Protein AF-A0AA45APZ0-F1 (afdb_monomer)

Organism: Verticillium dahliae (NCBI:txid27337)

Secondary structure (DSSP, 8-state):
--SSHHHHHHHHHHHHHHHHHHHHHHHHHHHT--SSSPPHHHHHHHHHHHHHHHHHHHHHHHTT-TTS-HHHHHHHHHHHHHHHHHHHHHHHHHHHHHHHHHTT-

pLDDT: mean 81.48, std 13.07, range [45.44, 94.56]

Sequence (105 aa):
MAISSYVGVGAWILQTIFALVALALSIDLLRGQLDGAPPGSIQFAVFVGSVGLVVALLGLAGMFVDKIPSNVVMVFDVMSGLLLIGGGIVSVLAVRTDARWWGSC

Radius of gyration: 17.06 Å; Cα contacts (8 Å, |Δi|>4): 75; chains: 1; bounding box: 46×18×52 Å

Structure (mmCIF, N/CA/C/O backbone):
data_AF-A0AA45APZ0-F1
#
_entry.id   AF-A0AA45APZ0-F1
#
loop_
_atom_site.group_PDB
_atom_site.id
_atom_site.type_symbol
_atom_site.label_atom_id
_atom_site.label_alt_id
_atom_site.label_comp_id
_atom_site.label_asym_id
_atom_site.label_entity_id
_atom_site.label_seq_id
_atom_site.pdbx_PDB_ins_code
_atom_site.Cartn_x
_atom_site.Cartn_y
_atom_site.Cartn_z
_atom_site.occupancy
_atom_site.B_iso_or_equiv
_atom_site.auth_seq_id
_atom_site.auth_comp_id
_atom_site.auth_asym_id
_atom_site.auth_atom_id
_atom_site.pdbx_PDB_model_num
ATOM 1 N N . MET A 1 1 ? -11.411 3.307 26.134 1.00 49.81 1 MET A N 1
ATOM 2 C CA . MET A 1 1 ? -10.602 3.149 24.906 1.00 49.81 1 MET A CA 1
ATOM 3 C C . MET A 1 1 ? -10.585 4.489 24.170 1.00 49.81 1 MET A C 1
ATOM 5 O O . MET A 1 1 ? -11.401 4.693 23.292 1.00 49.81 1 MET A O 1
ATOM 9 N N . ALA A 1 2 ? -9.766 5.456 24.602 1.00 45.4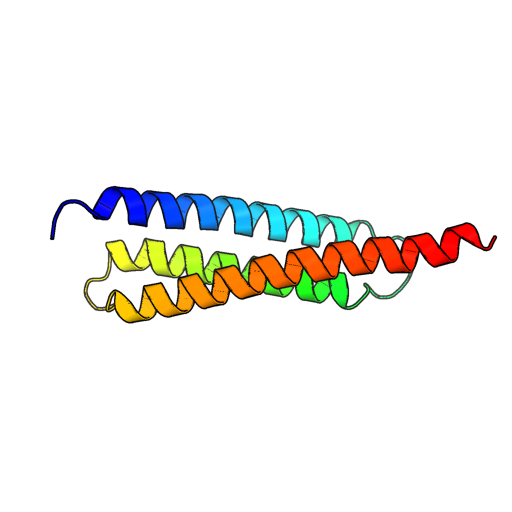4 2 ALA A N 1
ATOM 10 C CA . ALA A 1 2 ? -9.870 6.854 24.133 1.00 45.44 2 ALA A CA 1
ATOM 11 C C . ALA A 1 2 ? -8.522 7.505 23.752 1.00 45.44 2 ALA A C 1
ATOM 13 O O . ALA A 1 2 ? -8.487 8.670 23.384 1.00 45.44 2 ALA A O 1
ATOM 1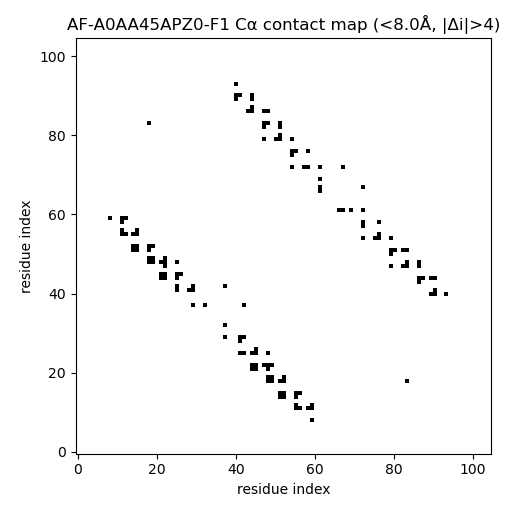4 N N . ILE A 1 3 ? -7.413 6.755 23.803 1.00 47.81 3 ILE A N 1
ATOM 15 C CA . ILE A 1 3 ? -6.065 7.256 23.464 1.00 47.81 3 ILE A CA 1
ATOM 16 C C . ILE A 1 3 ? -5.716 7.000 21.974 1.00 47.81 3 ILE A C 1
ATOM 18 O O . ILE A 1 3 ? -4.786 7.596 21.448 1.00 47.81 3 ILE A O 1
ATOM 22 N N . SER A 1 4 ? -6.476 6.160 21.252 1.00 57.22 4 SER A N 1
ATOM 23 C CA . SER A 1 4 ? -6.032 5.576 19.967 1.00 57.22 4 SER A CA 1
ATOM 24 C C . SER A 1 4 ? -6.728 6.084 18.693 1.00 57.22 4 SER A C 1
ATOM 26 O O . SER A 1 4 ? -6.324 5.681 17.602 1.00 57.22 4 SER A O 1
ATOM 28 N N . SER A 1 5 ? -7.755 6.936 18.779 1.00 63.12 5 SER A N 1
ATOM 29 C CA . SER A 1 5 ? -8.505 7.386 17.591 1.00 63.12 5 SER A CA 1
ATOM 30 C C . SER A 1 5 ? -7.631 8.198 16.630 1.00 63.12 5 SER A C 1
ATOM 32 O O . SER A 1 5 ? -7.635 7.940 15.433 1.00 63.12 5 SER A O 1
ATOM 34 N N . TYR A 1 6 ? -6.807 9.111 17.146 1.00 71.25 6 TYR A N 1
ATOM 35 C CA . TYR A 1 6 ? -5.957 9.976 16.318 1.00 71.25 6 TYR A CA 1
ATOM 36 C C . TYR A 1 6 ? -4.832 9.226 15.596 1.00 71.25 6 TYR A C 1
ATOM 38 O O . TYR A 1 6 ? -4.520 9.546 14.452 1.00 71.25 6 TYR A O 1
ATOM 46 N N . VAL A 1 7 ? -4.242 8.211 16.238 1.00 80.62 7 VAL A N 1
ATOM 47 C CA . VAL A 1 7 ? -3.166 7.406 15.636 1.00 80.62 7 VAL A CA 1
ATOM 48 C C . VAL A 1 7 ? -3.710 6.538 14.501 1.00 80.62 7 VAL A C 1
ATOM 50 O O . VAL A 1 7 ? -3.103 6.494 13.436 1.00 80.62 7 VAL A O 1
ATOM 53 N N . GLY A 1 8 ? -4.875 5.905 14.689 1.00 81.56 8 GLY A N 1
ATOM 54 C CA . GLY A 1 8 ? -5.522 5.106 13.639 1.00 81.56 8 GLY A CA 1
ATOM 55 C C . GLY A 1 8 ? -5.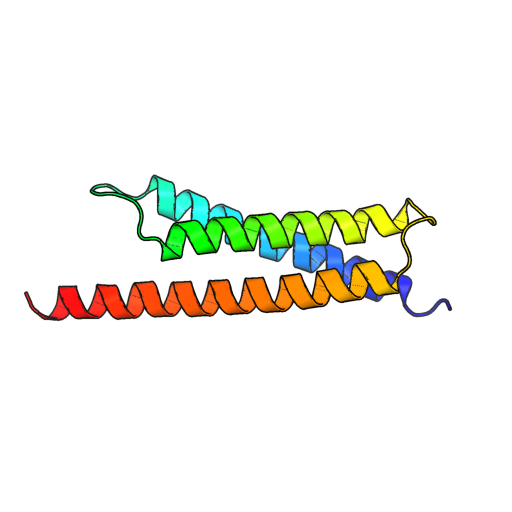961 5.955 12.444 1.00 81.56 8 GLY A C 1
ATOM 56 O O . GLY A 1 8 ? -5.652 5.627 11.303 1.00 81.56 8 GLY A O 1
ATOM 57 N N . VAL A 1 9 ? -6.582 7.110 12.709 1.00 82.75 9 VAL A N 1
ATOM 58 C CA . VAL A 1 9 ? -6.940 8.093 11.672 1.00 82.75 9 VAL A CA 1
ATOM 59 C C . VAL A 1 9 ? -5.703 8.540 10.893 1.00 82.75 9 VAL A C 1
ATOM 61 O O . VAL A 1 9 ? -5.705 8.519 9.663 1.00 82.75 9 VAL A O 1
ATOM 64 N N . GLY A 1 10 ? -4.631 8.911 11.601 1.00 85.50 10 GLY A N 1
ATOM 65 C CA . GLY A 1 10 ? -3.373 9.324 10.984 1.00 85.50 10 GLY A CA 1
ATOM 66 C C . GLY A 1 10 ? -2.758 8.225 10.117 1.00 85.50 10 GLY A C 1
ATOM 67 O O . GLY A 1 10 ? -2.301 8.508 9.010 1.00 85.50 10 GLY A O 1
ATOM 68 N N . ALA A 1 11 ? -2.803 6.973 10.576 1.00 87.56 11 ALA A N 1
ATOM 69 C CA . ALA A 1 11 ? -2.298 5.827 9.828 1.00 87.56 11 ALA A CA 1
ATOM 70 C C . ALA A 1 11 ? -3.059 5.613 8.510 1.00 87.56 11 ALA A C 1
ATOM 72 O O . ALA A 1 11 ? -2.422 5.492 7.465 1.00 87.56 11 ALA A O 1
ATOM 73 N N . TRP A 1 12 ? -4.396 5.646 8.514 1.00 88.50 12 TRP A N 1
ATOM 74 C CA . TRP A 1 12 ? -5.179 5.463 7.285 1.00 88.50 12 TRP A CA 1
ATOM 75 C C . TRP A 1 12 ? -5.043 6.633 6.310 1.00 88.50 12 TRP A C 1
ATOM 77 O O . TRP A 1 12 ? -4.996 6.415 5.100 1.00 88.50 12 TRP A O 1
ATOM 87 N N . ILE A 1 13 ? -4.917 7.869 6.806 1.00 89.69 13 ILE A N 1
ATOM 88 C CA . ILE A 1 13 ? -4.631 9.033 5.953 1.00 89.69 13 ILE A CA 1
ATOM 89 C C . ILE A 1 13 ? -3.273 8.862 5.268 1.00 89.69 13 ILE A C 1
ATOM 91 O O . ILE A 1 13 ? -3.178 9.002 4.048 1.00 89.69 13 ILE A O 1
ATOM 95 N N . LEU A 1 14 ? -2.230 8.510 6.025 1.00 90.25 14 LEU A N 1
ATOM 96 C CA . LEU A 1 14 ? -0.905 8.252 5.461 1.00 90.25 14 LEU A CA 1
ATOM 97 C C . LEU A 1 14 ? -0.949 7.105 4.451 1.00 90.25 14 LEU A C 1
ATOM 99 O O . LEU A 1 14 ? -0.451 7.261 3.338 1.00 90.25 14 LEU A O 1
ATOM 103 N N . GLN A 1 15 ? -1.591 5.987 4.794 1.00 90.38 15 GLN A N 1
ATOM 104 C CA . GLN A 1 15 ? -1.741 4.850 3.889 1.00 90.38 15 GLN A CA 1
ATOM 105 C C . GLN A 1 15 ? -2.466 5.243 2.599 1.00 90.38 15 GLN A C 1
ATOM 107 O O . GLN A 1 15 ? -2.048 4.825 1.523 1.00 90.38 15 GLN A O 1
ATOM 112 N N . THR A 1 16 ? -3.492 6.09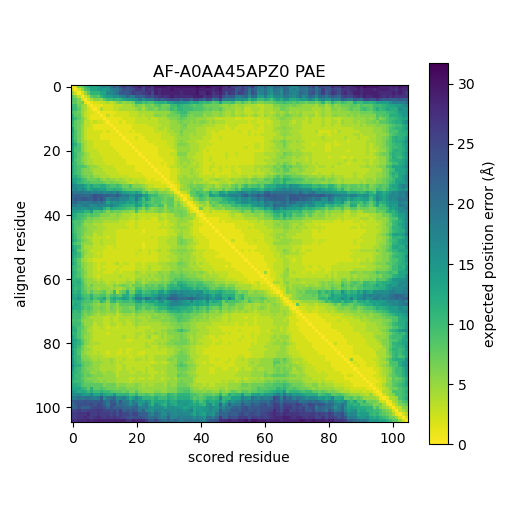5 2.684 1.00 93.12 16 THR A N 1
ATOM 113 C CA . THR A 1 16 ? -4.203 6.627 1.512 1.00 93.12 16 THR A CA 1
ATOM 114 C C . THR A 1 16 ? -3.256 7.418 0.611 1.00 93.12 16 THR A C 1
ATOM 116 O O . THR A 1 16 ? -3.225 7.180 -0.594 1.00 93.12 16 THR A O 1
ATOM 119 N N . ILE A 1 17 ? -2.447 8.320 1.179 1.00 93.81 17 ILE A N 1
ATOM 120 C CA . ILE A 1 17 ? -1.484 9.132 0.420 1.00 93.81 17 ILE A CA 1
ATOM 121 C C . ILE A 1 17 ? -0.433 8.237 -0.246 1.00 93.81 17 ILE A C 1
ATOM 123 O O . ILE A 1 17 ? -0.204 8.353 -1.448 1.00 93.81 17 ILE A O 1
ATOM 127 N N . PHE A 1 18 ? 0.180 7.319 0.504 1.00 91.31 18 PHE A N 1
ATOM 128 C CA . PHE A 1 18 ? 1.208 6.424 -0.032 1.00 91.31 18 PHE A CA 1
ATOM 129 C C . PHE A 1 18 ? 0.662 5.493 -1.116 1.00 91.31 18 PHE A C 1
ATOM 131 O O . PHE A 1 18 ? 1.297 5.341 -2.159 1.00 91.31 18 PHE A O 1
ATOM 138 N N . ALA A 1 19 ? -0.520 4.907 -0.906 1.00 92.25 19 ALA A N 1
ATOM 139 C CA . ALA A 1 19 ? -1.159 4.052 -1.899 1.00 92.25 19 ALA A CA 1
ATOM 140 C C . ALA A 1 19 ? -1.513 4.832 -3.172 1.00 92.25 19 ALA A C 1
ATOM 142 O O . ALA A 1 19 ? -1.280 4.340 -4.275 1.00 92.25 19 ALA A O 1
ATOM 143 N N . LEU A 1 20 ? -2.007 6.067 -3.035 1.00 94.56 20 LEU A N 1
ATOM 144 C CA . LEU A 1 20 ? -2.341 6.929 -4.167 1.00 94.56 20 LEU A CA 1
ATOM 145 C C . LEU A 1 20 ? -1.097 7.340 -4.961 1.00 94.56 20 LEU A C 1
ATOM 147 O O . LEU A 1 20 ? -1.116 7.271 -6.186 1.00 94.56 20 LEU A O 1
ATOM 151 N N . VAL A 1 21 ? -0.004 7.703 -4.284 1.00 93.62 21 VAL A N 1
ATOM 152 C CA . VAL A 1 21 ? 1.278 8.019 -4.936 1.00 93.62 21 VAL A CA 1
ATOM 153 C C . VAL A 1 21 ? 1.840 6.791 -5.655 1.00 93.62 21 VAL A C 1
ATOM 155 O O . VAL A 1 21 ? 2.210 6.889 -6.822 1.00 93.62 21 VAL A O 1
ATOM 158 N N . ALA A 1 22 ? 1.858 5.625 -5.004 1.00 91.12 22 ALA A N 1
ATOM 159 C CA . ALA A 1 22 ? 2.341 4.385 -5.613 1.00 91.12 22 ALA A CA 1
ATOM 160 C C . ALA A 1 22 ? 1.507 3.984 -6.841 1.00 91.12 22 ALA A C 1
ATOM 162 O O . ALA A 1 22 ? 2.060 3.590 -7.870 1.00 91.12 22 ALA A O 1
ATOM 163 N N . LEU A 1 23 ? 0.182 4.127 -6.757 1.00 93.00 23 LEU A N 1
ATOM 164 C CA . LEU A 1 23 ? -0.731 3.868 -7.865 1.00 93.00 23 LEU A CA 1
ATOM 165 C C . LEU A 1 23 ? -0.514 4.858 -9.017 1.00 93.00 23 LEU A C 1
ATOM 167 O O . LEU A 1 23 ? -0.404 4.429 -10.163 1.00 93.00 23 LEU A O 1
ATOM 171 N N . ALA A 1 24 ? -0.410 6.157 -8.723 1.00 92.50 24 ALA A N 1
ATOM 172 C CA . ALA A 1 24 ? -0.189 7.197 -9.725 1.00 92.50 24 ALA A CA 1
ATOM 173 C C . ALA A 1 24 ? 1.136 6.991 -10.471 1.00 92.50 24 ALA A C 1
ATOM 175 O O . ALA A 1 24 ? 1.132 6.949 -11.699 1.00 92.50 24 ALA A O 1
ATOM 176 N N . LEU A 1 25 ? 2.238 6.748 -9.747 1.00 90.50 25 LEU A N 1
ATOM 177 C CA . LEU A 1 25 ? 3.527 6.425 -10.367 1.00 90.50 25 LEU A CA 1
ATOM 178 C C . LEU A 1 25 ? 3.429 5.193 -11.269 1.00 90.50 25 LEU A C 1
ATOM 180 O O . LEU A 1 25 ? 3.952 5.197 -12.379 1.00 90.50 25 LEU A O 1
ATOM 184 N N . SER A 1 26 ? 2.755 4.140 -10.805 1.00 88.31 26 SER A N 1
ATOM 185 C CA . SER A 1 26 ? 2.622 2.898 -11.572 1.00 88.31 26 SER A CA 1
ATOM 186 C C . SER A 1 26 ? 1.808 3.104 -12.858 1.00 88.31 26 SER A C 1
ATOM 188 O O . SER A 1 26 ? 2.144 2.537 -13.896 1.00 88.31 26 SER A O 1
ATOM 190 N N . ILE A 1 27 ? 0.772 3.950 -12.822 1.00 89.12 27 ILE A N 1
ATOM 191 C CA . ILE A 1 27 ? -0.021 4.321 -14.004 1.00 89.12 27 ILE A CA 1
ATOM 192 C C . ILE A 1 27 ? 0.799 5.177 -14.976 1.00 89.12 27 ILE A C 1
ATOM 194 O O . ILE A 1 27 ? 0.731 4.946 -16.185 1.00 89.12 27 ILE A O 1
ATOM 198 N N . ASP A 1 28 ? 1.587 6.130 -14.476 1.00 90.44 28 ASP A N 1
ATOM 199 C CA . ASP A 1 28 ? 2.467 6.948 -15.317 1.00 90.44 28 ASP A CA 1
ATOM 200 C C . ASP A 1 28 ? 3.535 6.090 -16.008 1.00 90.44 28 ASP A C 1
ATOM 202 O O . ASP A 1 28 ? 3.772 6.244 -17.206 1.00 90.44 28 ASP A O 1
ATOM 206 N N . LEU A 1 29 ? 4.100 5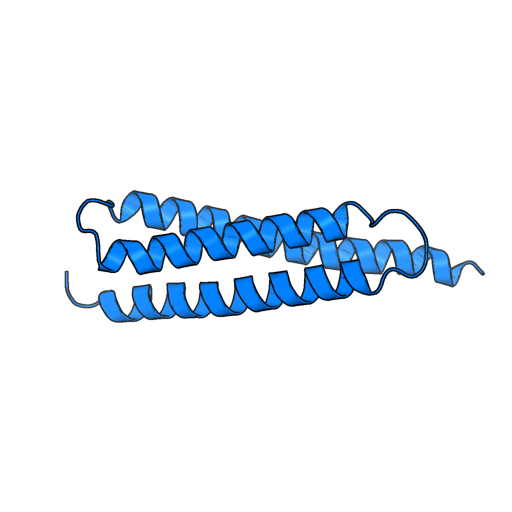.107 -15.299 1.00 84.62 29 LEU A N 1
ATOM 207 C CA . LEU A 1 29 ? 5.006 4.103 -15.865 1.00 84.62 29 LEU A CA 1
ATOM 208 C C . LEU A 1 29 ? 4.343 3.276 -16.974 1.00 84.62 29 LEU A C 1
ATOM 210 O O . LEU A 1 29 ? 4.968 3.034 -18.002 1.00 84.62 29 LEU A O 1
ATOM 214 N N . LEU A 1 30 ? 3.081 2.875 -16.796 1.00 84.50 30 LEU A N 1
ATOM 215 C CA . LEU A 1 30 ? 2.299 2.169 -17.818 1.00 84.50 30 LEU A CA 1
ATOM 216 C C . LEU A 1 30 ? 2.050 3.023 -19.064 1.00 84.50 30 LEU A C 1
ATOM 218 O O . LEU A 1 30 ? 2.111 2.511 -20.177 1.00 84.50 30 LEU A O 1
ATOM 222 N N . ARG A 1 31 ? 1.767 4.315 -18.883 1.00 83.75 31 ARG A N 1
ATOM 223 C CA . ARG A 1 31 ? 1.516 5.258 -19.984 1.00 83.75 31 ARG A CA 1
ATOM 224 C C . ARG A 1 31 ? 2.785 5.666 -20.726 1.00 83.75 31 ARG A C 1
ATOM 226 O O . ARG A 1 31 ? 2.705 6.002 -21.900 1.00 83.75 31 ARG A O 1
ATOM 233 N N . GLY A 1 32 ? 3.933 5.642 -20.052 1.00 80.12 32 GLY A N 1
ATOM 234 C CA . GLY A 1 32 ? 5.239 5.967 -20.626 1.00 80.12 32 GLY A CA 1
ATOM 235 C C . GLY A 1 32 ? 5.893 4.840 -21.435 1.00 80.12 32 GLY A C 1
ATOM 236 O O . GLY A 1 32 ? 7.006 5.026 -21.923 1.00 80.12 32 GLY A O 1
ATOM 237 N N . GLN A 1 33 ? 5.253 3.674 -21.575 1.00 72.38 33 GLN A N 1
ATOM 238 C CA . GLN A 1 33 ? 5.768 2.564 -22.384 1.00 72.38 33 GLN A CA 1
ATOM 239 C C . GLN A 1 33 ? 5.638 2.906 -23.879 1.00 72.38 33 GLN A C 1
ATOM 241 O O . GLN A 1 33 ? 4.533 2.939 -24.416 1.00 72.38 33 GLN A O 1
ATOM 246 N N . LEU A 1 34 ? 6.769 3.176 -24.542 1.00 65.94 34 LEU A N 1
ATOM 247 C CA . LEU A 1 34 ? 6.823 3.486 -25.978 1.00 65.94 34 LEU A CA 1
ATOM 248 C C . LEU A 1 34 ? 6.698 2.234 -26.863 1.00 65.94 34 LEU A C 1
ATOM 250 O O . LEU A 1 34 ? 6.127 2.331 -27.943 1.00 65.94 34 LEU A O 1
ATOM 254 N N . ASP A 1 35 ? 7.172 1.072 -26.394 1.00 57.19 35 ASP A N 1
ATOM 255 C CA . ASP A 1 35 ? 7.191 -0.182 -27.153 1.00 57.19 35 ASP A CA 1
ATOM 256 C C . ASP A 1 35 ? 6.918 -1.406 -26.261 1.00 57.19 35 ASP A C 1
ATOM 258 O O . ASP A 1 35 ? 7.489 -1.545 -25.179 1.00 57.19 35 ASP A O 1
ATOM 262 N N . GLY A 1 36 ? 6.098 -2.337 -26.761 1.00 67.12 36 GLY A N 1
ATOM 263 C CA . GLY A 1 36 ? 5.867 -3.652 -26.150 1.00 67.12 36 GLY A CA 1
ATOM 264 C C . GLY A 1 36 ? 4.698 -3.740 -25.160 1.00 67.12 36 GLY A C 1
ATOM 265 O O . GLY A 1 36 ? 4.037 -2.759 -24.824 1.00 67.12 36 GLY A O 1
ATOM 266 N N . ALA A 1 37 ? 4.404 -4.968 -24.720 1.00 69.50 37 ALA A N 1
ATOM 267 C CA . ALA A 1 37 ? 3.434 -5.211 -23.656 1.00 69.50 37 ALA A CA 1
ATOM 268 C C . ALA A 1 37 ? 4.050 -4.832 -22.296 1.00 69.50 37 ALA A C 1
ATOM 270 O O . ALA A 1 37 ? 5.213 -5.170 -22.060 1.00 69.50 37 ALA A O 1
ATOM 271 N N . PRO A 1 38 ? 3.291 -4.190 -21.387 1.00 66.88 38 PRO A N 1
ATOM 272 C CA . PRO A 1 38 ? 3.840 -3.754 -20.114 1.00 66.88 38 PRO A CA 1
ATOM 273 C C . PRO A 1 38 ? 4.358 -4.956 -19.312 1.00 66.88 38 PRO A C 1
ATOM 275 O O . PRO A 1 38 ? 3.631 -5.947 -19.173 1.00 66.88 38 PRO A O 1
ATOM 278 N N . PRO A 1 39 ? 5.581 -4.888 -18.757 1.00 73.31 39 PRO A N 1
ATOM 279 C CA . PRO A 1 39 ? 6.123 -5.964 -17.947 1.00 73.31 39 PRO A CA 1
ATOM 280 C C . PRO A 1 39 ? 5.214 -6.228 -16.741 1.00 73.31 39 PRO A C 1
ATOM 282 O O . PRO A 1 39 ? 4.685 -5.305 -16.113 1.00 73.31 39 PRO A O 1
ATOM 285 N N . GLY A 1 40 ? 5.034 -7.510 -16.403 1.00 79.31 40 GLY A N 1
ATOM 286 C CA . GLY A 1 40 ? 4.111 -7.943 -15.345 1.00 79.31 40 GLY A CA 1
ATOM 287 C C . GLY A 1 40 ? 4.404 -7.332 -13.968 1.00 79.31 40 GLY A C 1
ATOM 288 O O . GLY A 1 40 ? 3.508 -7.235 -13.134 1.00 79.31 40 GLY A O 1
ATOM 289 N N . SER A 1 41 ? 5.629 -6.848 -13.745 1.00 82.94 41 SER A N 1
ATOM 290 C CA . SER A 1 41 ? 6.026 -6.089 -12.556 1.00 82.94 41 SER A CA 1
ATOM 291 C C . SER A 1 41 ? 5.265 -4.766 -12.404 1.00 82.94 41 SER A C 1
ATOM 293 O O . SER A 1 41 ? 4.812 -4.458 -11.304 1.00 82.94 41 SER A O 1
ATOM 295 N N . ILE A 1 42 ? 5.066 -4.008 -13.488 1.00 83.50 42 ILE A N 1
ATOM 296 C CA . ILE A 1 42 ? 4.350 -2.721 -13.460 1.00 83.50 42 ILE A CA 1
ATOM 297 C C . ILE A 1 42 ? 2.847 -2.958 -13.263 1.00 83.50 42 ILE A C 1
ATOM 299 O O . ILE A 1 42 ? 2.196 -2.252 -12.494 1.00 83.50 42 ILE A O 1
ATOM 303 N N . GLN A 1 43 ? 2.296 -3.999 -13.894 1.00 85.69 43 GLN A N 1
ATOM 304 C CA . GLN A 1 43 ? 0.898 -4.395 -13.685 1.00 85.69 43 GLN A CA 1
ATOM 305 C C . GLN A 1 43 ? 0.642 -4.841 -12.237 1.00 85.69 43 GLN A C 1
ATOM 307 O O . GLN A 1 43 ? -0.359 -4.449 -11.635 1.00 85.69 43 GLN A O 1
ATOM 312 N N . PHE A 1 44 ? 1.570 -5.604 -11.648 1.00 87.31 44 PHE A N 1
ATOM 313 C CA . PHE A 1 44 ? 1.521 -5.969 -10.234 1.00 87.31 44 PHE A CA 1
ATOM 314 C C . PHE A 1 44 ? 1.618 -4.740 -9.319 1.00 87.31 44 PHE A C 1
ATOM 316 O O . PHE A 1 44 ? 0.871 -4.651 -8.346 1.00 87.31 44 PHE A O 1
ATOM 323 N N . ALA A 1 45 ? 2.468 -3.762 -9.646 1.00 88.38 45 ALA A N 1
ATOM 324 C CA . ALA A 1 45 ? 2.581 -2.518 -8.885 1.00 88.38 45 ALA A CA 1
ATOM 325 C C . ALA A 1 45 ? 1.271 -1.703 -8.890 1.00 88.38 45 ALA A C 1
ATOM 327 O O . ALA A 1 45 ? 0.838 -1.237 -7.833 1.00 88.38 45 ALA A O 1
ATOM 328 N N . VAL A 1 46 ? 0.578 -1.612 -10.034 1.00 90.81 46 VAL A N 1
ATOM 329 C CA . VAL A 1 46 ? -0.767 -1.007 -10.113 1.00 90.81 46 VAL A CA 1
ATOM 330 C C . VAL A 1 46 ? -1.776 -1.768 -9.257 1.00 90.81 46 VAL A C 1
ATOM 332 O O . VAL A 1 46 ? -2.527 -1.149 -8.501 1.00 90.81 46 VAL A O 1
ATOM 335 N N . PHE A 1 47 ? -1.787 -3.101 -9.338 1.00 92.25 47 PHE A N 1
ATOM 336 C CA . PHE A 1 47 ? -2.677 -3.930 -8.526 1.00 92.25 47 PHE A CA 1
ATOM 337 C C . PHE A 1 47 ? -2.462 -3.674 -7.030 1.00 92.25 47 PHE A C 1
ATOM 339 O O . PHE A 1 47 ? -3.406 -3.331 -6.318 1.00 92.25 47 PHE A O 1
ATOM 346 N N . VAL A 1 48 ? -1.215 -3.750 -6.570 1.00 93.94 48 VAL A N 1
ATOM 347 C CA . VAL A 1 48 ? -0.839 -3.502 -5.176 1.00 93.94 48 VAL A CA 1
ATOM 348 C C . VAL A 1 48 ? -1.251 -2.100 -4.718 1.00 93.94 48 VAL A C 1
ATOM 350 O O . VAL A 1 48 ? -1.863 -1.966 -3.657 1.00 93.94 48 VAL A O 1
ATOM 353 N N . GLY A 1 49 ? -0.975 -1.063 -5.518 1.00 91.38 49 GLY A N 1
ATOM 354 C CA . GLY A 1 49 ? -1.374 0.313 -5.207 1.00 91.38 49 GLY A CA 1
ATOM 355 C C . GLY A 1 49 ? -2.893 0.471 -5.084 1.00 91.38 49 GLY A C 1
ATOM 356 O O . GLY A 1 49 ? -3.379 1.122 -4.159 1.00 91.38 49 GLY A O 1
ATOM 357 N N . SER A 1 50 ? -3.659 -0.187 -5.960 1.00 92.50 50 SER A N 1
ATOM 358 C CA . SER A 1 50 ? -5.126 -0.150 -5.926 1.00 92.50 50 SER A CA 1
ATOM 359 C C . SER A 1 50 ? -5.718 -0.880 -4.713 1.00 92.50 50 SER A C 1
ATOM 361 O O . SER A 1 50 ? -6.616 -0.348 -4.061 1.00 92.50 50 SER A O 1
ATOM 363 N N . VAL A 1 51 ? -5.182 -2.049 -4.343 1.00 93.38 51 VAL A N 1
ATOM 364 C CA . VAL A 1 51 ? -5.612 -2.789 -3.144 1.00 93.38 51 VAL A CA 1
ATOM 365 C C . VAL A 1 51 ? -5.281 -2.000 -1.881 1.00 93.38 51 VAL A C 1
ATOM 367 O O . VAL A 1 51 ? -6.134 -1.867 -1.004 1.00 93.38 51 VAL A O 1
ATOM 370 N N . GLY A 1 52 ? -4.081 -1.416 -1.808 1.00 91.81 52 GLY A N 1
ATOM 371 C CA . GLY A 1 52 ? -3.678 -0.586 -0.674 1.00 91.81 52 GLY A CA 1
ATOM 372 C C . GLY A 1 52 ? -4.585 0.630 -0.473 1.00 91.81 52 GLY A C 1
ATOM 373 O O . GLY A 1 52 ? -4.915 0.971 0.666 1.00 91.81 52 GLY A O 1
ATOM 374 N N . LEU A 1 53 ? -5.056 1.227 -1.574 1.00 93.69 53 LEU A N 1
ATOM 375 C CA . LEU A 1 53 ? -6.003 2.339 -1.559 1.00 93.69 53 LEU A CA 1
ATOM 376 C C . LEU A 1 53 ? -7.390 1.900 -1.070 1.00 93.69 53 LEU A C 1
ATOM 378 O O . LEU A 1 53 ? -7.976 2.569 -0.222 1.00 93.69 53 LEU A O 1
ATOM 382 N N . VAL A 1 54 ? -7.903 0.762 -1.550 1.00 94.25 54 VAL A N 1
ATOM 383 C CA . VAL A 1 54 ? -9.199 0.216 -1.104 1.00 94.25 54 VAL A CA 1
ATOM 384 C C . VAL A 1 54 ? -9.181 -0.094 0.392 1.00 94.25 54 VAL A C 1
ATOM 386 O O . VAL A 1 54 ? -10.135 0.237 1.092 1.00 94.25 54 VAL A O 1
ATOM 389 N N . VAL A 1 55 ? -8.094 -0.676 0.904 1.00 92.12 55 VAL A N 1
ATOM 390 C CA . VAL A 1 55 ? -7.947 -0.946 2.342 1.00 92.12 55 VAL A CA 1
ATOM 391 C C . VAL A 1 55 ? -7.894 0.349 3.151 1.00 92.12 55 VAL A C 1
ATOM 393 O O . VAL A 1 55 ? -8.557 0.449 4.179 1.00 92.12 55 VAL A O 1
ATOM 396 N N . ALA A 1 56 ? -7.169 1.366 2.679 1.00 90.12 56 ALA A N 1
ATOM 397 C CA . ALA A 1 56 ? -7.105 2.651 3.372 1.00 90.12 56 ALA A CA 1
ATOM 398 C C . ALA A 1 56 ? -8.486 3.331 3.451 1.00 90.12 56 ALA A C 1
ATOM 400 O O . ALA A 1 56 ? -8.870 3.858 4.496 1.00 90.12 56 ALA A O 1
ATOM 401 N N . LEU A 1 57 ? -9.270 3.248 2.369 1.00 90.19 57 LEU A N 1
ATOM 402 C CA . LEU A 1 57 ? -10.656 3.720 2.338 1.00 90.19 57 LEU A CA 1
ATOM 403 C C . LEU A 1 57 ? -11.572 2.894 3.246 1.00 90.19 57 LEU A C 1
ATOM 405 O O . LEU A 1 57 ? -12.461 3.462 3.874 1.00 90.19 57 LEU A O 1
ATOM 409 N N . LEU A 1 58 ? -11.352 1.580 3.352 1.00 89.31 58 LEU A N 1
ATOM 410 C CA . LEU A 1 58 ? -12.080 0.716 4.281 1.00 89.31 58 LEU A CA 1
ATOM 411 C C . LEU A 1 58 ? -11.802 1.103 5.740 1.00 89.31 58 LEU A C 1
ATOM 413 O O . LEU A 1 58 ? -12.742 1.188 6.527 1.00 89.31 58 LEU A O 1
ATOM 417 N N . GLY A 1 59 ? -10.544 1.385 6.089 1.00 85.81 59 GLY A N 1
ATOM 418 C CA . GLY A 1 59 ? -10.174 1.891 7.411 1.00 85.81 59 GLY A CA 1
ATOM 419 C C . GLY A 1 59 ? -10.840 3.232 7.718 1.00 85.81 59 GLY A C 1
ATOM 420 O O . GLY A 1 59 ? -11.466 3.395 8.764 1.00 85.81 59 GLY A O 1
ATOM 421 N N . LEU A 1 60 ? -10.822 4.155 6.751 1.00 84.38 60 LEU A N 1
ATOM 422 C CA . LEU A 1 60 ? -11.496 5.447 6.870 1.00 84.38 60 LEU A CA 1
ATOM 423 C C . LEU A 1 60 ? -13.021 5.301 7.032 1.00 84.38 60 LEU A C 1
ATOM 425 O O . LEU A 1 60 ? -13.621 5.947 7.889 1.00 84.38 60 LEU A O 1
ATOM 429 N N . ALA A 1 61 ? -13.648 4.421 6.248 1.00 84.94 61 ALA A N 1
ATOM 430 C CA . ALA A 1 61 ? -15.077 4.120 6.330 1.00 84.94 61 ALA A CA 1
ATOM 431 C C . ALA A 1 61 ? -15.456 3.434 7.652 1.00 84.94 61 ALA A C 1
ATOM 433 O O . ALA A 1 61 ? -16.546 3.670 8.174 1.00 84.94 61 ALA A O 1
ATOM 434 N N . GLY A 1 62 ? -14.545 2.646 8.231 1.00 81.50 62 GLY A N 1
ATOM 435 C CA . GLY A 1 62 ? -14.697 2.031 9.549 1.00 81.50 62 GLY A CA 1
ATOM 436 C C . GLY A 1 62 ? -14.910 3.036 10.683 1.00 81.50 62 GLY A C 1
ATOM 437 O O . GLY A 1 62 ? -15.500 2.675 11.693 1.00 81.50 62 GLY A O 1
ATOM 438 N N . MET A 1 63 ? -14.525 4.307 10.510 1.00 77.19 63 MET A N 1
ATOM 439 C CA . MET A 1 63 ? -14.854 5.364 11.479 1.00 77.19 63 MET A CA 1
ATOM 440 C C . MET A 1 63 ? -16.335 5.739 11.501 1.00 77.19 63 MET A C 1
ATOM 442 O O . MET A 1 63 ? -16.830 6.212 12.518 1.00 77.19 63 MET A O 1
ATOM 446 N N . PHE A 1 64 ? -17.024 5.593 10.370 1.00 77.06 64 PHE A N 1
ATOM 447 C CA . PHE A 1 64 ? -18.418 6.008 10.209 1.00 77.06 64 PHE A CA 1
ATOM 448 C C . PHE A 1 64 ? -19.392 4.837 10.363 1.00 77.06 64 PHE A C 1
ATOM 450 O O . PHE A 1 64 ? -20.603 5.044 10.438 1.00 77.06 64 PHE A O 1
ATOM 457 N N . VAL A 1 65 ? -18.878 3.603 10.382 1.00 77.75 65 VAL A N 1
ATOM 458 C CA . VAL A 1 65 ? -19.675 2.377 10.376 1.00 77.75 65 VAL A CA 1
ATOM 459 C C . VAL A 1 65 ? -19.268 1.480 11.545 1.00 77.75 65 VAL A C 1
ATOM 461 O O . VAL A 1 65 ? -18.405 0.616 11.412 1.00 77.75 65 VAL A O 1
ATOM 464 N N . ASP A 1 66 ? -19.996 1.594 12.659 1.00 72.38 66 ASP A N 1
ATOM 465 C CA . ASP A 1 66 ? -19.800 0.782 13.878 1.00 72.38 66 ASP A CA 1
ATOM 466 C C . ASP A 1 66 ? -20.000 -0.734 13.672 1.00 72.38 66 ASP A C 1
ATOM 468 O O . ASP A 1 66 ? -19.712 -1.544 14.552 1.00 72.38 66 ASP A O 1
ATOM 472 N N . LYS A 1 67 ? -20.503 -1.151 12.502 1.00 73.81 67 LYS A N 1
ATOM 473 C CA . LYS A 1 67 ? -20.654 -2.570 12.146 1.00 73.81 67 LYS A CA 1
ATOM 474 C C . LYS A 1 67 ? -19.345 -3.242 11.736 1.00 73.81 67 LYS A C 1
ATOM 476 O O . LYS A 1 67 ? -19.329 -4.467 11.634 1.00 73.81 67 LYS A O 1
ATOM 481 N N . ILE A 1 68 ? -18.283 -2.483 11.461 1.00 73.50 68 ILE A N 1
ATOM 482 C CA . ILE A 1 68 ? -16.998 -3.046 11.043 1.00 73.50 68 ILE A CA 1
ATOM 483 C C . ILE A 1 68 ? -16.138 -3.272 12.295 1.00 73.50 68 ILE A C 1
ATOM 485 O O . ILE A 1 68 ? -15.684 -2.308 12.908 1.00 73.50 68 ILE A O 1
ATOM 489 N N . PRO A 1 69 ? -15.887 -4.529 12.703 1.00 79.19 69 PRO A N 1
ATOM 490 C CA . PRO A 1 69 ? -15.041 -4.799 13.856 1.00 79.19 69 PRO A CA 1
ATOM 491 C C . PRO A 1 69 ? -13.592 -4.382 13.573 1.00 79.19 69 PRO A C 1
ATOM 493 O O . PRO A 1 69 ? -13.030 -4.695 12.521 1.00 79.19 69 PRO A O 1
ATOM 496 N N . SER A 1 70 ? -12.956 -3.739 14.553 1.00 77.69 70 SER A N 1
ATOM 497 C CA . SER A 1 70 ? -11.582 -3.220 14.451 1.00 77.69 70 SER A CA 1
ATOM 498 C C . SER A 1 70 ? -10.546 -4.284 14.073 1.00 77.69 70 SER A C 1
ATOM 500 O O . SER A 1 70 ? -9.585 -3.993 13.365 1.00 77.69 70 SER A O 1
ATOM 502 N N . ASN A 1 71 ? -10.759 -5.533 14.493 1.00 81.06 71 ASN A N 1
ATOM 503 C CA . ASN A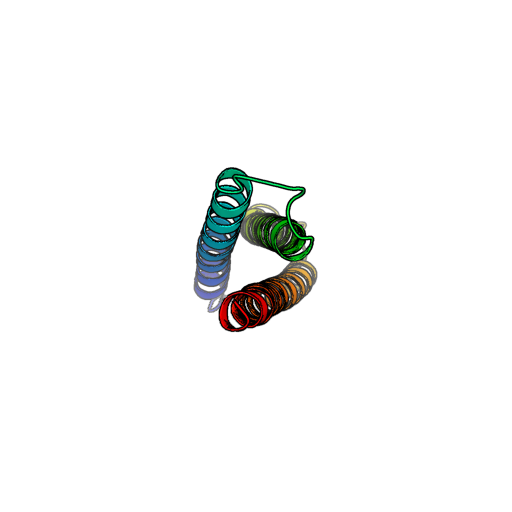 1 71 ? -9.872 -6.653 14.176 1.00 81.06 71 ASN A CA 1
ATOM 504 C C . ASN A 1 71 ? -9.824 -6.956 12.672 1.00 81.06 71 ASN A C 1
ATOM 506 O O . ASN A 1 71 ? -8.785 -7.363 12.166 1.00 81.06 71 ASN A O 1
ATOM 510 N N . VAL A 1 72 ? -10.931 -6.754 11.951 1.00 84.19 72 VAL A N 1
ATOM 511 C CA . VAL A 1 72 ? -10.985 -7.001 10.504 1.00 84.19 72 VAL A CA 1
ATOM 512 C C . VAL A 1 72 ? -10.191 -5.933 9.760 1.00 84.19 72 VAL A C 1
ATOM 514 O O . VAL A 1 72 ? -9.379 -6.269 8.903 1.00 84.19 72 VAL A O 1
ATOM 517 N N . VAL A 1 73 ? -10.356 -4.663 10.140 1.00 84.81 73 VAL A N 1
ATOM 518 C CA . VAL A 1 73 ? -9.590 -3.547 9.561 1.00 84.81 73 VAL A CA 1
ATOM 519 C C . VAL A 1 73 ? -8.093 -3.742 9.793 1.00 84.81 73 VAL A C 1
ATOM 521 O O . VAL A 1 73 ? -7.315 -3.642 8.854 1.00 84.81 73 VAL A O 1
ATOM 524 N N . MET A 1 74 ? -7.700 -4.145 11.005 1.00 86.12 74 MET A N 1
ATOM 525 C CA . MET A 1 74 ? -6.302 -4.426 11.339 1.00 86.12 74 MET A CA 1
ATOM 526 C C . MET A 1 74 ? -5.683 -5.509 10.443 1.00 86.12 74 MET A C 1
ATOM 528 O O . MET A 1 74 ? -4.551 -5.360 9.989 1.00 86.12 74 MET A O 1
ATOM 532 N N . VAL A 1 75 ? -6.409 -6.599 10.173 1.00 90.06 75 VAL A N 1
ATOM 533 C CA . VAL A 1 75 ? -5.919 -7.668 9.286 1.00 90.06 75 VAL A CA 1
ATOM 534 C C . VAL A 1 75 ? -5.709 -7.136 7.871 1.00 90.06 75 VAL A C 1
ATOM 536 O O . VAL A 1 75 ? -4.663 -7.391 7.273 1.00 90.06 75 VAL A O 1
ATOM 539 N N . PHE A 1 76 ? -6.663 -6.362 7.348 1.00 90.88 76 PHE A N 1
ATOM 540 C CA . PHE A 1 76 ? -6.530 -5.763 6.024 1.00 90.88 76 PHE A CA 1
ATOM 541 C C . PHE A 1 76 ? -5.391 -4.743 5.956 1.00 90.88 76 PHE A C 1
ATOM 543 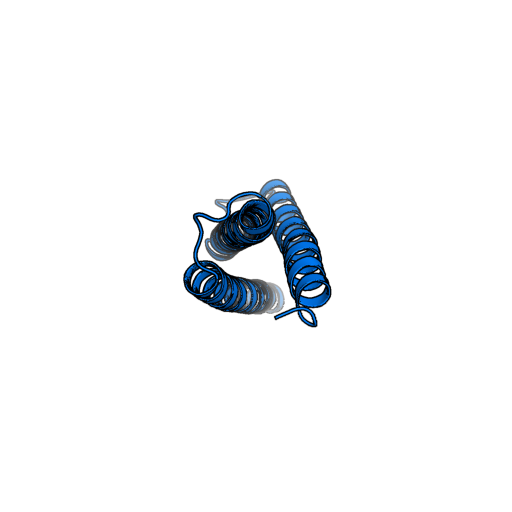O O . PHE A 1 76 ? -4.658 -4.750 4.969 1.00 90.88 76 PHE A O 1
ATOM 550 N N . ASP A 1 77 ? -5.182 -3.935 6.995 1.00 89.06 77 ASP A N 1
ATOM 551 C CA . ASP A 1 77 ? -4.069 -2.981 7.071 1.00 89.06 77 ASP A CA 1
ATOM 552 C C . ASP A 1 77 ? -2.714 -3.698 7.010 1.00 89.06 77 ASP A C 1
ATOM 554 O O . ASP A 1 77 ? -1.837 -3.314 6.234 1.00 89.06 77 ASP A O 1
ATOM 558 N N . VAL A 1 78 ? -2.553 -4.798 7.753 1.00 91.50 78 VAL A N 1
ATOM 559 C CA . VAL A 1 78 ? -1.327 -5.611 7.707 1.00 91.50 78 VAL A CA 1
ATOM 560 C C . VAL A 1 78 ? -1.140 -6.255 6.330 1.00 91.50 78 VAL A C 1
ATOM 562 O O . VAL A 1 78 ? -0.040 -6.209 5.777 1.00 91.50 78 VAL A O 1
ATOM 565 N N . MET A 1 79 ? -2.200 -6.820 5.741 1.00 93.31 79 MET A N 1
ATOM 566 C CA . MET A 1 79 ? -2.141 -7.396 4.390 1.00 93.31 79 MET A CA 1
ATOM 567 C C . MET A 1 79 ? -1.762 -6.346 3.338 1.00 93.31 79 MET A C 1
ATOM 569 O O . MET A 1 79 ? -0.907 -6.602 2.491 1.00 93.31 79 MET A O 1
ATOM 573 N N . SER A 1 80 ? -2.360 -5.158 3.413 1.00 93.00 80 SER A N 1
ATOM 574 C CA . SER A 1 80 ? -2.051 -4.011 2.557 1.00 93.00 80 SER A CA 1
ATOM 575 C C . SER A 1 80 ? -0.592 -3.581 2.700 1.00 93.00 80 SER A C 1
ATOM 577 O O . SER A 1 80 ? 0.106 -3.421 1.699 1.00 93.00 80 SER A O 1
ATOM 579 N N . GLY A 1 81 ? -0.094 -3.481 3.936 1.00 90.50 81 GLY A N 1
ATOM 580 C CA . GLY A 1 81 ? 1.305 -3.161 4.208 1.00 90.50 81 GLY A CA 1
ATOM 581 C C . GLY A 1 81 ? 2.269 -4.164 3.571 1.00 90.50 81 GLY A C 1
ATOM 582 O O . GLY A 1 81 ? 3.220 -3.765 2.901 1.00 90.50 81 GLY A O 1
ATOM 583 N N . LEU A 1 82 ? 1.995 -5.466 3.704 1.00 94.31 82 LEU A N 1
ATOM 584 C CA . LEU A 1 82 ? 2.805 -6.516 3.077 1.00 94.31 82 LEU A CA 1
ATOM 585 C C . LEU A 1 82 ? 2.787 -6.428 1.548 1.00 94.31 82 LEU A C 1
ATOM 587 O O . LEU A 1 82 ? 3.832 -6.583 0.914 1.00 94.31 82 LEU A O 1
ATOM 591 N N . LEU A 1 83 ? 1.624 -6.148 0.957 1.00 93.19 83 LEU A N 1
ATOM 592 C CA . LEU A 1 83 ? 1.495 -5.969 -0.487 1.00 93.19 83 LEU A CA 1
ATOM 593 C C . LEU A 1 83 ? 2.291 -4.756 -0.968 1.00 93.19 83 LEU A C 1
ATOM 595 O O . LEU A 1 83 ? 3.063 -4.900 -1.909 1.00 93.19 83 LEU A O 1
ATOM 599 N N . LEU A 1 84 ? 2.162 -3.596 -0.316 1.00 90.44 84 LEU A N 1
ATOM 600 C CA . LEU A 1 84 ? 2.885 -2.370 -0.679 1.00 90.44 84 LEU A CA 1
ATOM 601 C C . LEU A 1 84 ? 4.407 -2.549 -0.579 1.00 90.44 84 LEU A C 1
ATOM 603 O O . LEU A 1 84 ? 5.134 -2.121 -1.476 1.00 90.44 84 LEU A O 1
ATOM 607 N N . ILE A 1 85 ? 4.889 -3.248 0.454 1.00 92.44 85 ILE A N 1
ATOM 608 C CA . ILE A 1 85 ? 6.307 -3.617 0.581 1.00 92.44 85 ILE A CA 1
ATOM 609 C C . ILE A 1 85 ? 6.725 -4.542 -0.569 1.00 92.44 85 ILE A C 1
ATOM 611 O O . ILE A 1 85 ? 7.737 -4.293 -1.225 1.00 92.44 85 ILE A O 1
ATOM 615 N N . GLY A 1 86 ? 5.937 -5.583 -0.849 1.00 91.62 86 GLY A N 1
ATOM 616 C CA . GLY A 1 86 ? 6.189 -6.509 -1.953 1.00 91.62 86 GLY A CA 1
ATOM 617 C C . GLY A 1 86 ? 6.227 -5.810 -3.314 1.00 91.62 86 GLY A C 1
ATOM 618 O O . GLY A 1 86 ? 7.143 -6.046 -4.100 1.00 91.62 86 GLY A O 1
ATOM 619 N N . GLY A 1 87 ? 5.290 -4.893 -3.568 1.00 88.06 87 GLY A N 1
ATOM 620 C CA . GLY A 1 87 ? 5.254 -4.058 -4.768 1.00 88.06 87 GLY A CA 1
ATOM 621 C C . GLY A 1 87 ? 6.512 -3.204 -4.916 1.00 88.06 87 GLY A C 1
ATOM 622 O O . GLY A 1 87 ? 7.107 -3.176 -5.990 1.00 88.06 87 GLY A O 1
ATOM 623 N N . GLY A 1 88 ? 6.984 -2.583 -3.830 1.00 87.50 88 GLY A N 1
ATOM 624 C CA . GLY A 1 88 ? 8.243 -1.834 -3.827 1.00 87.50 88 GLY A CA 1
ATOM 625 C C . GLY A 1 88 ? 9.460 -2.699 -4.175 1.00 87.50 88 GLY A C 1
ATOM 626 O O . GLY A 1 88 ? 10.277 -2.312 -5.011 1.00 87.50 88 GLY A O 1
ATOM 627 N N . ILE A 1 89 ? 9.558 -3.898 -3.592 1.00 90.69 89 ILE A N 1
ATOM 628 C CA . ILE A 1 89 ? 10.649 -4.846 -3.875 1.00 90.69 89 ILE A CA 1
ATOM 629 C C . ILE A 1 89 ? 10.629 -5.272 -5.348 1.00 90.69 89 ILE A C 1
ATOM 631 O O . ILE A 1 89 ? 11.668 -5.248 -6.010 1.00 90.69 89 ILE A O 1
ATOM 635 N N . VAL A 1 90 ? 9.456 -5.628 -5.881 1.00 89.69 90 VAL A N 1
ATOM 636 C CA . VAL A 1 90 ? 9.298 -6.039 -7.285 1.00 89.69 90 VAL A CA 1
ATOM 637 C C . VAL A 1 90 ? 9.690 -4.911 -8.240 1.00 89.69 90 VAL A C 1
ATOM 639 O O . VAL A 1 90 ? 10.401 -5.168 -9.210 1.00 89.69 90 VAL A O 1
ATOM 642 N N . SER A 1 91 ? 9.312 -3.665 -7.948 1.00 84.88 91 SER A N 1
ATOM 643 C CA . SER A 1 91 ? 9.695 -2.501 -8.757 1.00 84.88 91 SER A CA 1
ATOM 644 C C . SER A 1 91 ? 11.213 -2.296 -8.809 1.00 84.88 91 SER A C 1
ATOM 646 O O .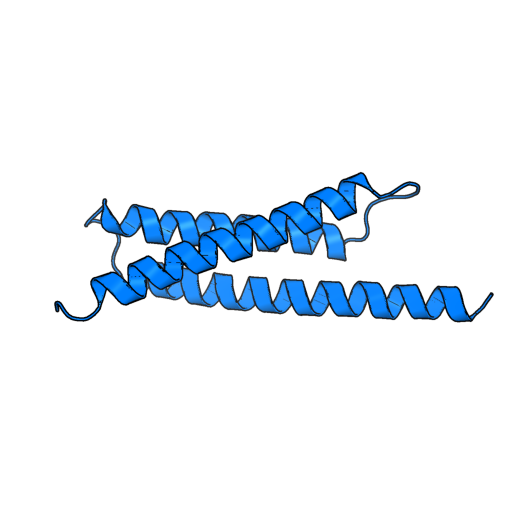 SER A 1 91 ? 11.768 -2.062 -9.882 1.00 84.88 91 SER A O 1
ATOM 648 N N . VAL A 1 92 ? 11.916 -2.451 -7.681 1.00 87.69 92 VAL A N 1
ATOM 649 C CA . VAL A 1 92 ? 13.389 -2.365 -7.642 1.00 87.69 92 VAL A CA 1
ATOM 650 C C . VAL A 1 92 ? 14.035 -3.499 -8.438 1.00 87.69 92 VAL A C 1
ATOM 652 O O . VAL A 1 92 ? 14.998 -3.277 -9.176 1.00 87.69 92 VAL A O 1
ATOM 655 N N . LEU A 1 93 ? 13.513 -4.721 -8.311 1.00 86.25 93 LEU A N 1
ATOM 656 C CA . LEU A 1 93 ? 14.014 -5.872 -9.060 1.00 86.25 93 LEU A CA 1
ATOM 657 C C . LEU A 1 93 ? 13.786 -5.723 -10.565 1.00 86.25 93 LEU A C 1
ATOM 659 O O . LEU A 1 93 ? 14.669 -6.107 -11.331 1.00 86.25 93 LEU A O 1
ATOM 663 N N . ALA A 1 94 ? 12.659 -5.141 -10.981 1.00 82.94 94 ALA A N 1
ATOM 664 C CA . ALA A 1 94 ? 12.377 -4.856 -12.383 1.00 82.94 94 ALA A CA 1
ATOM 665 C C . ALA A 1 94 ? 13.447 -3.920 -12.961 1.00 82.94 94 ALA A C 1
ATOM 667 O O . ALA A 1 94 ? 14.183 -4.314 -13.861 1.00 82.94 94 ALA A O 1
ATOM 668 N N . VAL A 1 95 ? 13.660 -2.759 -12.330 1.00 80.62 95 VAL A N 1
ATOM 669 C CA . VAL A 1 95 ? 14.684 -1.791 -12.764 1.00 80.62 95 VAL A CA 1
ATOM 670 C C . VAL A 1 95 ? 16.084 -2.410 -12.788 1.00 80.62 95 VAL A C 1
ATOM 672 O O . VAL A 1 95 ? 16.845 -2.189 -13.727 1.00 80.62 95 VAL A O 1
ATOM 675 N N . ARG A 1 96 ? 16.446 -3.212 -11.779 1.00 80.50 96 ARG A N 1
ATOM 676 C CA . ARG A 1 96 ?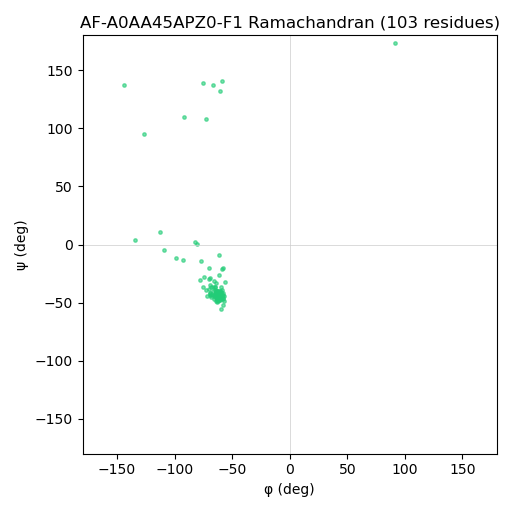 17.768 -3.856 -11.714 1.00 80.50 96 ARG A CA 1
ATOM 677 C C . ARG A 1 96 ? 17.968 -4.901 -12.810 1.00 80.50 96 ARG A C 1
ATOM 679 O O . ARG A 1 96 ? 19.073 -5.026 -13.336 1.00 80.50 96 ARG A O 1
ATOM 686 N N . THR A 1 97 ? 16.933 -5.682 -13.104 1.00 74.25 97 THR A N 1
ATOM 687 C CA . THR A 1 97 ? 16.991 -6.721 -14.136 1.00 74.25 97 THR A CA 1
ATOM 688 C C . THR A 1 97 ? 17.106 -6.086 -15.513 1.00 74.25 97 THR A C 1
ATOM 690 O O . THR A 1 97 ? 17.968 -6.490 -16.288 1.00 74.25 97 THR A O 1
ATOM 693 N N . ASP A 1 98 ? 16.332 -5.034 -15.771 1.00 63.75 98 ASP A N 1
ATOM 694 C CA . ASP A 1 98 ? 16.338 -4.324 -17.049 1.00 63.75 98 ASP A CA 1
ATOM 695 C C . ASP A 1 98 ? 17.643 -3.538 -17.259 1.00 63.75 98 ASP A C 1
ATOM 697 O O . ASP A 1 98 ? 18.226 -3.577 -18.342 1.00 63.75 98 ASP A O 1
ATOM 701 N N . ALA A 1 99 ? 18.201 -2.928 -16.206 1.00 60.03 99 ALA A N 1
ATOM 702 C CA . ALA A 1 99 ? 19.511 -2.268 -16.262 1.00 60.03 99 ALA A CA 1
ATOM 703 C C . ALA A 1 99 ? 20.663 -3.231 -16.608 1.00 60.03 99 ALA A C 1
ATOM 705 O O . ALA A 1 99 ? 21.674 -2.816 -17.175 1.00 60.03 99 ALA A O 1
ATOM 706 N N . ARG A 1 100 ? 20.524 -4.528 -16.298 1.00 54.56 100 ARG A N 1
ATOM 707 C CA . ARG A 1 100 ? 21.530 -5.541 -16.648 1.00 54.56 100 ARG A CA 1
ATOM 708 C C . ARG A 1 100 ? 21.595 -5.802 -18.157 1.00 54.56 100 ARG A C 1
ATOM 710 O O . ARG A 1 100 ? 22.667 -6.136 -18.655 1.00 54.56 100 ARG A O 1
ATOM 717 N N . TRP A 1 101 ? 20.489 -5.624 -18.881 1.00 49.72 101 TRP A N 1
ATOM 718 C CA . TRP A 1 101 ? 20.444 -5.800 -20.336 1.00 49.72 101 TRP A CA 1
ATOM 719 C C . TRP A 1 101 ? 21.091 -4.628 -21.085 1.00 49.72 101 TRP A C 1
ATOM 721 O O . TRP A 1 101 ? 21.817 -4.855 -22.047 1.00 49.72 101 TRP A O 1
ATOM 731 N N . TRP A 1 102 ? 20.935 -3.395 -20.593 1.00 49.88 102 TRP A N 1
ATOM 732 C CA . TRP A 1 102 ? 21.540 -2.197 -21.197 1.00 49.88 102 TRP A CA 1
ATOM 733 C C . TRP A 1 102 ? 23.067 -2.099 -21.044 1.00 49.88 102 TRP A C 1
ATOM 735 O O . TRP A 1 102 ? 23.705 -1.388 -21.810 1.00 49.88 102 TRP A O 1
ATOM 745 N N . GLY A 1 103 ? 23.673 -2.809 -20.087 1.00 49.88 103 GLY A N 1
ATOM 746 C CA . GLY A 1 103 ? 25.134 -2.855 -19.916 1.00 49.88 103 GLY A CA 1
ATOM 747 C C . GLY A 1 103 ? 25.863 -3.848 -20.833 1.00 49.88 103 GLY A C 1
ATOM 748 O O . GLY A 1 103 ? 27.071 -4.016 -20.689 1.00 49.88 103 GLY A O 1
ATOM 749 N N . SER A 1 104 ? 25.136 -4.543 -21.715 1.00 51.78 104 SER A N 1
ATOM 750 C CA . SER A 1 104 ? 25.676 -5.575 -22.618 1.00 51.78 104 SER A CA 1
ATOM 751 C C . SER A 1 104 ? 25.633 -5.170 -24.101 1.00 51.78 104 SER A C 1
ATOM 753 O O . SER A 1 104 ? 25.861 -6.022 -24.961 1.00 51.78 104 SER A O 1
ATOM 755 N N . CYS A 1 105 ? 25.334 -3.899 -24.397 1.00 47.22 105 CYS A N 1
ATOM 756 C CA . CYS A 1 105 ? 25.410 -3.304 -25.733 1.00 47.22 105 CYS A CA 1
ATOM 757 C C . CYS A 1 105 ? 26.572 -2.315 -25.820 1.00 47.22 105 CYS A C 1
ATOM 759 O O . CYS A 1 105 ? 26.740 -1.524 -24.865 1.00 47.22 105 CYS A O 1
#

Nearest PDB structures (foldseek):
  8agb-assembly1_D  TM=6.353E-01  e=1.113E+00  Saccharomyces cerevisiae
  1brr-assembly1_C  TM=8.456E-01  e=6.046E+00  Halobacterium salinarum
  7oqz-assembly1_A  TM=5.676E-01  e=4.788E+00  Homo sapiens
  4wpc-assembly1_A  TM=2.694E-01  e=9.644E+00  Saccharomyces cerevisiae S288C

Mean predicted aligned error: 7.41 Å

Solvent-accessible surface area (backbone atoms only — not comparable to full-atom values): 5716 Å² total; per-residue (Å²): 142,83,86,56,64,67,58,54,53,50,48,29,53,51,41,32,52,53,17,48,51,47,25,51,54,29,51,52,56,62,71,65,59,89,75,82,80,81,58,68,55,50,57,46,25,32,50,31,16,51,52,24,30,53,43,19,50,48,47,57,48,41,75,81,33,91,85,53,57,69,71,58,47,52,52,44,52,52,52,31,52,54,38,48,51,50,30,53,53,44,49,53,51,48,54,55,56,56,53,58,60,66,75,75,111

Foldseek 3Di:
DPPPPVVLLVLLVVLLVLLVVQLVVLVVVCVPDPDDDDPVLSVLSNVLSVLSNVLSVVSVVCVVDVPDDPVVSVVSNVVSVVSNVVSVVSVVVVVVVVVVVVVVD

InterPro domains:
  IPR008253 Marvel domain [PF01284] (13-97)